Protein AF-A0A7K6DYN7-F1 (afdb_monomer)

pLDDT: mean 86.16, std 19.18, range [32.97, 98.06]

Foldseek 3Di:
DACDPPDPDGPAAEDEEEDDDDDDPPHHYHYDPDPVVSVPDDPDDDPPDDD

Structure (mmCIF, N/CA/C/O backbone):
data_AF-A0A7K6DYN7-F1
#
_entry.id   AF-A0A7K6DYN7-F1
#
loop_
_atom_site.group_PDB
_atom_site.id
_atom_site.type_symbol
_atom_site.label_atom_id
_atom_site.label_alt_id
_atom_site.label_comp_id
_atom_site.label_asym_id
_atom_site.label_entity_id
_atom_site.label_seq_id
_atom_site.pdbx_PDB_ins_code
_atom_site.Cartn_x
_atom_site.Cartn_y
_atom_site.Cartn_z
_atom_site.occupancy
_atom_site.B_iso_or_equiv
_atom_site.auth_seq_id
_atom_site.auth_comp_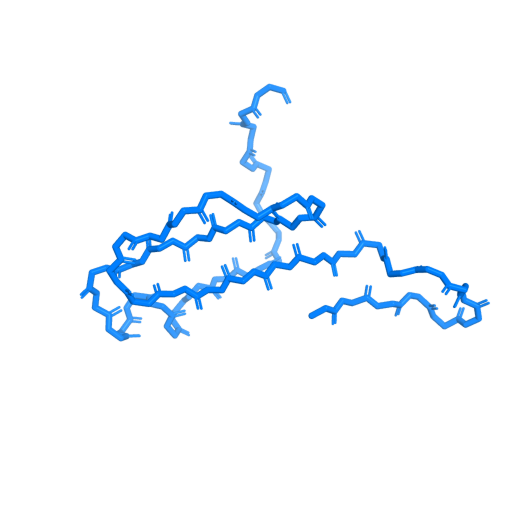id
_atom_site.auth_asym_id
_atom_site.auth_atom_id
_atom_site.pdbx_PDB_model_num
ATOM 1 N N . VAL A 1 1 ? 6.484 4.362 -4.048 1.00 85.38 1 VAL A N 1
ATOM 2 C CA . VAL A 1 1 ? 6.689 4.119 -5.501 1.00 85.38 1 VAL A CA 1
ATOM 3 C C . VAL A 1 1 ? 8.177 3.941 -5.743 1.00 85.38 1 VAL A C 1
ATOM 5 O O . VAL A 1 1 ? 8.937 4.672 -5.123 1.00 85.38 1 VAL A O 1
ATOM 8 N N . ALA A 1 2 ? 8.591 3.000 -6.593 1.00 91.38 2 ALA A N 1
ATOM 9 C CA . ALA A 1 2 ? 9.986 2.859 -7.011 1.00 91.38 2 ALA A CA 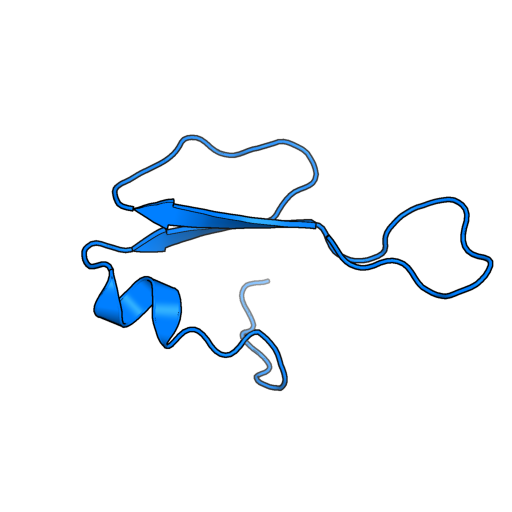1
ATOM 10 C C . ALA A 1 2 ? 10.110 2.920 -8.539 1.00 91.38 2 ALA A C 1
ATOM 12 O O . ALA A 1 2 ? 9.311 2.332 -9.275 1.00 91.38 2 ALA A O 1
ATOM 13 N N . LEU A 1 3 ? 11.126 3.645 -9.000 1.00 94.94 3 LEU A N 1
ATOM 14 C CA . LEU A 1 3 ? 11.440 3.893 -10.402 1.00 94.94 3 LEU A CA 1
ATOM 15 C C . LEU A 1 3 ? 12.905 3.522 -10.634 1.00 94.94 3 LEU A C 1
ATOM 17 O O . LEU A 1 3 ? 13.764 3.876 -9.828 1.00 94.94 3 LEU A O 1
ATOM 21 N N . ARG A 1 4 ? 13.198 2.795 -11.716 1.00 95.25 4 ARG A N 1
ATOM 22 C CA . ARG A 1 4 ? 14.590 2.567 -12.125 1.00 95.25 4 ARG A CA 1
ATOM 23 C C . ARG A 1 4 ? 15.112 3.839 -1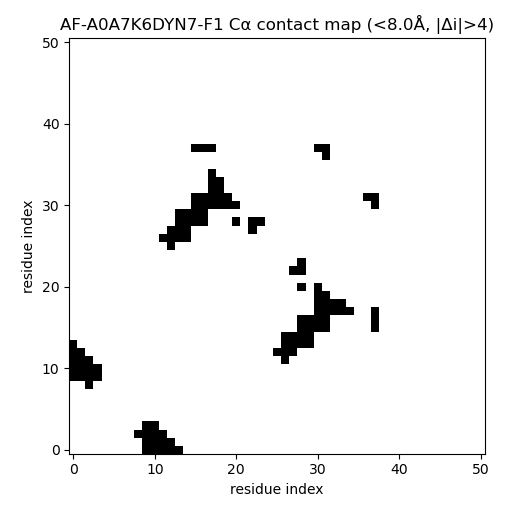2.778 1.00 95.25 4 ARG A C 1
ATOM 25 O O . ARG A 1 4 ? 14.387 4.472 -13.541 1.00 95.25 4 ARG A O 1
ATOM 32 N 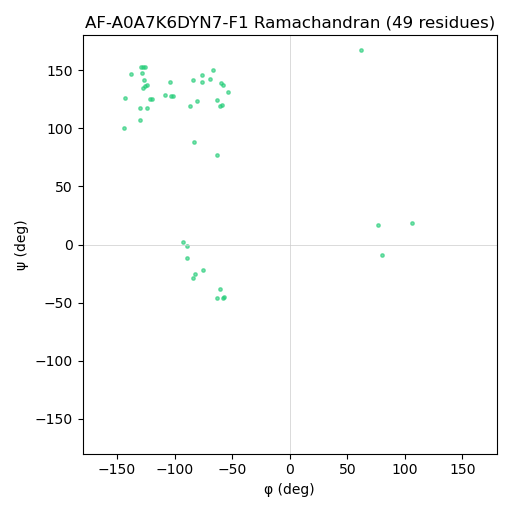N . HIS A 1 5 ? 16.358 4.205 -12.500 1.00 96.00 5 HIS A N 1
ATOM 33 C CA . HIS A 1 5 ? 16.967 5.378 -13.118 1.00 96.00 5 HIS A CA 1
ATOM 34 C C . HIS A 1 5 ? 16.872 5.300 -14.654 1.00 96.00 5 HIS A C 1
ATOM 36 O O . HIS A 1 5 ? 17.149 4.254 -15.239 1.00 96.00 5 HIS A O 1
ATOM 42 N N . GLY A 1 6 ? 16.423 6.387 -15.287 1.00 96.38 6 GLY A N 1
ATOM 43 C CA . GLY A 1 6 ? 16.203 6.469 -16.736 1.00 96.38 6 GLY A CA 1
ATOM 44 C C . GLY A 1 6 ? 14.894 5.849 -17.248 1.00 96.38 6 GLY A C 1
ATOM 45 O O . GLY A 1 6 ? 14.551 6.051 -18.411 1.00 96.38 6 GLY A O 1
ATOM 46 N N . ALA A 1 7 ? 14.130 5.132 -16.419 1.00 96.62 7 ALA A N 1
ATOM 47 C CA . ALA A 1 7 ? 12.824 4.618 -16.822 1.00 96.62 7 ALA A CA 1
ATOM 48 C C . ALA A 1 7 ? 11.764 5.732 -16.826 1.00 96.62 7 ALA A C 1
ATOM 50 O O . ALA A 1 7 ? 11.775 6.623 -15.978 1.00 96.62 7 ALA A O 1
ATOM 51 N N . ARG A 1 8 ? 10.813 5.651 -17.767 1.00 95.94 8 ARG A N 1
ATOM 52 C CA . ARG A 1 8 ? 9.667 6.578 -17.836 1.00 95.94 8 ARG A CA 1
ATOM 53 C C . ARG A 1 8 ? 8.533 6.189 -16.889 1.00 95.94 8 ARG A C 1
ATOM 55 O O . ARG A 1 8 ? 7.771 7.054 -16.471 1.00 95.94 8 ARG A O 1
ATOM 62 N N . GLU A 1 9 ? 8.428 4.907 -16.545 1.00 95.38 9 GLU A N 1
ATOM 63 C CA . GLU A 1 9 ? 7.349 4.367 -15.718 1.00 95.38 9 GLU A CA 1
ATOM 64 C C . GLU A 1 9 ? 7.893 3.591 -14.511 1.00 95.38 9 GLU A C 1
ATOM 66 O O . GLU A 1 9 ? 8.904 2.889 -14.629 1.00 95.38 9 GLU A O 1
ATOM 71 N N . PRO A 1 10 ? 7.251 3.710 -13.332 1.00 93.81 10 PRO A N 1
ATOM 72 C CA . PRO A 1 10 ? 7.691 3.026 -12.124 1.00 93.81 10 PRO A CA 1
ATOM 73 C C . PRO A 1 10 ? 7.465 1.519 -12.230 1.00 93.81 10 PRO A C 1
ATOM 75 O O . PRO A 1 10 ? 6.426 1.070 -12.704 1.00 93.81 10 PRO A O 1
ATOM 78 N N . PHE A 1 11 ? 8.407 0.744 -11.695 1.00 92.00 11 PHE A N 1
ATOM 79 C CA . PHE A 1 11 ? 8.301 -0.717 -11.652 1.00 92.00 11 PHE A CA 1
ATOM 80 C C . PHE A 1 11 ? 7.591 -1.221 -10.388 1.00 92.00 11 PHE A C 1
ATOM 82 O O . PHE A 1 11 ? 7.265 -2.400 -10.299 1.00 92.00 11 PHE A O 1
ATOM 89 N N . LEU A 1 12 ? 7.372 -0.348 -9.397 1.00 91.94 12 LEU A N 1
ATOM 90 C CA . LEU A 1 12 ? 6.722 -0.708 -8.140 1.00 91.94 12 LEU A CA 1
ATOM 91 C C . LEU A 1 12 ? 5.824 0.422 -7.629 1.00 91.94 12 LEU A C 1
ATOM 93 O O . LEU A 1 12 ? 6.269 1.554 -7.408 1.00 91.94 12 LEU A O 1
ATOM 97 N N . ARG A 1 13 ? 4.561 0.092 -7.357 1.00 94.00 13 ARG A N 1
ATOM 98 C CA . ARG A 1 13 ? 3.587 0.959 -6.684 1.00 94.00 13 ARG A CA 1
ATOM 99 C C . ARG A 1 13 ? 2.948 0.164 -5.549 1.00 94.00 13 ARG A C 1
ATOM 101 O O . ARG A 1 13 ? 2.161 -0.738 -5.803 1.00 94.00 13 ARG A O 1
ATOM 108 N N . VAL A 1 14 ? 3.312 0.488 -4.311 1.00 94.31 14 VAL A N 1
ATOM 109 C CA . VAL A 1 14 ? 2.763 -0.139 -3.102 1.00 94.31 14 VAL A CA 1
ATOM 110 C C . VAL A 1 14 ? 2.235 0.957 -2.190 1.00 94.31 14 VAL A C 1
ATOM 112 O O . VAL A 1 14 ? 2.896 1.987 -2.033 1.00 94.31 14 VAL A O 1
ATOM 115 N N . VAL A 1 15 ? 1.055 0.727 -1.625 1.00 95.81 15 VAL A N 1
ATOM 116 C CA . VAL A 1 15 ? 0.393 1.589 -0.647 1.00 95.81 15 VAL A CA 1
ATOM 117 C C . VAL A 1 15 ? 0.204 0.781 0.631 1.00 95.81 15 VAL A C 1
ATOM 119 O O . VAL A 1 15 ? -0.371 -0.306 0.597 1.00 95.81 15 VAL A O 1
ATOM 122 N N . PHE A 1 16 ? 0.701 1.315 1.742 1.00 96.31 16 PHE A N 1
ATOM 123 C CA . PHE A 1 16 ? 0.495 0.757 3.073 1.00 96.31 16 PHE A CA 1
ATOM 124 C C . PHE A 1 16 ? -0.559 1.602 3.789 1.00 96.31 16 PHE A C 1
ATOM 126 O O . PHE A 1 16 ? -0.427 2.826 3.820 1.00 96.31 16 PHE A O 1
ATOM 133 N N . THR A 1 17 ? -1.603 0.976 4.327 1.00 97.31 17 THR A N 1
ATOM 134 C CA . THR A 1 17 ? -2.683 1.673 5.042 1.00 97.31 17 THR A CA 1
ATOM 135 C C . THR A 1 17 ? -2.883 1.091 6.430 1.00 97.31 17 THR A C 1
ATOM 137 O O . THR A 1 17 ? -2.638 -0.094 6.652 1.00 97.31 17 THR A O 1
ATOM 140 N N . LEU A 1 18 ? -3.371 1.921 7.350 1.00 98.06 18 LEU A N 1
ATOM 141 C CA . LEU A 1 18 ? -4.053 1.422 8.539 1.00 98.06 18 LEU A CA 1
ATOM 142 C C . LEU A 1 18 ? -5.512 1.155 8.203 1.00 98.06 18 LEU A C 1
ATOM 144 O O . LEU A 1 18 ? -6.117 1.943 7.472 1.00 98.06 18 LEU A O 1
ATOM 148 N N . LEU A 1 19 ? -6.046 0.072 8.770 1.00 97.62 19 LEU A N 1
ATOM 149 C CA . LEU A 1 19 ? -7.399 -0.430 8.543 1.00 97.62 19 LEU A CA 1
ATOM 150 C C . LEU A 1 19 ? -7.653 -0.836 7.072 1.00 97.62 19 LEU A C 1
ATOM 152 O O . LEU A 1 19 ? -6.845 -0.534 6.179 1.00 97.62 19 LEU A O 1
ATOM 156 N N . PRO A 1 20 ? -8.761 -1.551 6.791 1.00 97.62 20 PRO A N 1
ATOM 157 C CA . PRO A 1 20 ? -9.095 -1.980 5.438 1.00 97.62 20 PRO A CA 1
ATOM 158 C C . PRO A 1 20 ? -9.229 -0.816 4.449 1.00 97.62 20 PRO A C 1
ATOM 160 O O . PRO A 1 20 ? -9.856 0.204 4.734 1.00 97.62 20 PRO A O 1
ATOM 163 N N . CYS A 1 21 ? -8.679 -1.005 3.250 1.00 96.88 21 CYS A N 1
ATOM 164 C CA . CYS A 1 21 ? -8.759 -0.060 2.141 1.00 96.88 21 CYS A CA 1
ATOM 165 C C . CYS A 1 21 ? -9.247 -0.768 0.869 1.00 96.88 21 CYS A C 1
ATOM 167 O O . CYS A 1 21 ? -8.969 -1.949 0.652 1.00 96.88 21 CYS A O 1
ATOM 169 N N . ALA A 1 22 ? -9.978 -0.047 0.015 1.00 97.25 22 ALA A N 1
ATOM 170 C CA . ALA A 1 22 ? -10.412 -0.570 -1.275 1.00 97.25 22 ALA A CA 1
ATOM 171 C C . ALA A 1 22 ? -9.212 -0.804 -2.223 1.00 97.25 22 ALA A C 1
ATOM 173 O O . ALA A 1 22 ? -8.223 -0.067 -2.162 1.00 97.25 22 ALA A O 1
ATOM 174 N N . PRO A 1 23 ? -9.287 -1.784 -3.143 1.00 96.06 23 PRO A N 1
ATOM 175 C CA . PRO A 1 23 ? -8.228 -2.017 -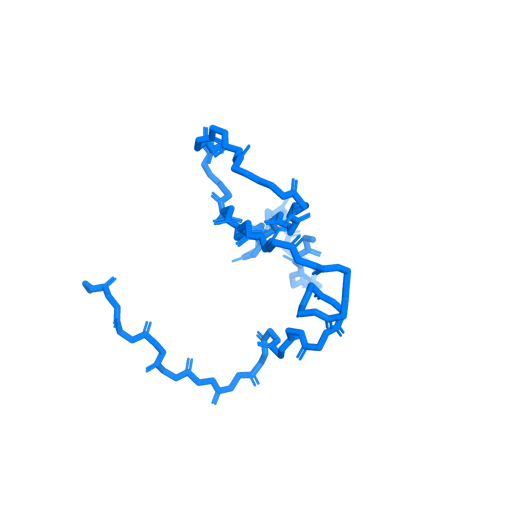4.119 1.00 96.06 23 PRO A CA 1
ATOM 176 C C . PRO A 1 23 ? -7.977 -0.802 -5.022 1.00 96.06 23 PRO A C 1
ATOM 178 O O . PRO A 1 23 ? -8.911 -0.171 -5.516 1.00 96.06 23 PRO A O 1
ATOM 181 N N . LEU A 1 24 ? -6.701 -0.521 -5.300 1.00 95.75 24 LEU A N 1
ATOM 182 C CA . LEU A 1 24 ? -6.277 0.550 -6.202 1.00 95.75 24 LEU A CA 1
ATOM 183 C C . LEU A 1 24 ? -5.736 -0.033 -7.508 1.00 95.75 24 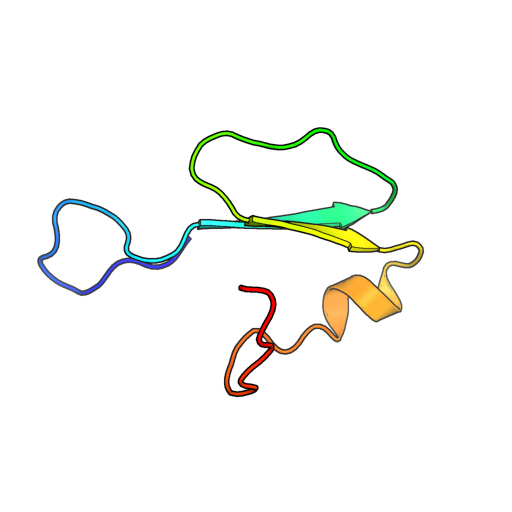LEU A C 1
ATOM 185 O O . LEU A 1 24 ? -4.843 -0.882 -7.511 1.00 95.75 24 LEU A O 1
ATOM 189 N N . ARG A 1 25 ? -6.240 0.449 -8.649 1.00 95.62 25 ARG A N 1
ATOM 190 C CA . ARG A 1 25 ? -5.781 -0.023 -9.960 1.00 95.62 25 ARG A CA 1
ATOM 191 C C . ARG A 1 25 ? -4.297 0.304 -10.160 1.00 95.62 25 ARG A C 1
ATOM 193 O O . ARG A 1 25 ? -3.895 1.463 -10.120 1.00 95.62 25 ARG A O 1
ATOM 200 N N . GLY A 1 26 ? -3.497 -0.724 -10.442 1.00 93.31 26 GLY A N 1
ATOM 201 C CA . GLY A 1 26 ? -2.069 -0.575 -10.737 1.00 93.31 26 GLY A CA 1
ATOM 202 C C . GLY A 1 26 ? -1.185 -0.329 -9.511 1.00 93.31 26 GLY A C 1
ATOM 203 O O . GLY A 1 26 ? -0.054 0.127 -9.681 1.00 93.31 26 GLY A O 1
ATOM 204 N N . ALA A 1 27 ? -1.677 -0.604 -8.301 1.00 95.25 27 ALA A N 1
ATOM 205 C CA . ALA A 1 27 ? -0.883 -0.591 -7.080 1.00 95.25 27 ALA A CA 1
ATOM 206 C C . ALA A 1 27 ? -1.231 -1.789 -6.189 1.00 95.25 27 ALA A C 1
ATOM 208 O O . ALA A 1 27 ? -2.380 -2.220 -6.120 1.00 95.25 27 ALA A O 1
ATOM 209 N N . THR A 1 28 ? -0.241 -2.301 -5.467 1.00 94.50 28 THR A N 1
ATOM 210 C CA . THR A 1 28 ? -0.473 -3.256 -4.383 1.00 94.50 28 THR A CA 1
ATOM 211 C C . THR A 1 28 ? -0.896 -2.486 -3.138 1.00 94.50 28 THR A C 1
ATOM 213 O O . THR A 1 28 ? -0.157 -1.616 -2.677 1.00 94.50 28 THR A O 1
ATOM 216 N N . VAL A 1 29 ? -2.058 -2.810 -2.577 1.00 95.94 29 VAL A N 1
ATOM 217 C CA . VAL A 1 29 ? -2.526 -2.252 -1.301 1.00 95.94 29 VAL A CA 1
ATOM 218 C C . VAL A 1 29 ? -2.293 -3.287 -0.206 1.00 95.94 29 VAL A C 1
ATOM 220 O O . VAL A 1 29 ? -2.686 -4.442 -0.356 1.00 95.94 29 VAL A O 1
ATOM 223 N N . ARG A 1 30 ? -1.631 -2.886 0.880 1.00 95.56 30 ARG A N 1
ATOM 224 C CA . ARG A 1 30 ? -1.447 -3.704 2.083 1.00 95.56 30 ARG A CA 1
ATOM 225 C C . ARG A 1 30 ? -1.983 -2.935 3.282 1.00 95.56 30 ARG A C 1
ATOM 227 O O . ARG A 1 30 ? -1.474 -1.862 3.598 1.00 95.56 30 ARG A O 1
ATOM 234 N N . SER A 1 31 ? -3.004 -3.488 3.918 1.00 97.06 31 SER A N 1
ATOM 235 C CA . SER A 1 31 ? -3.673 -2.899 5.076 1.00 97.06 31 SER A CA 1
ATOM 236 C C . SER A 1 31 ? -3.241 -3.616 6.354 1.00 97.06 31 SER A C 1
ATOM 238 O O . SER A 1 31 ? -3.087 -4.836 6.336 1.00 97.06 31 SER A O 1
ATOM 240 N N . PHE A 1 32 ? -3.035 -2.863 7.432 1.00 97.44 32 PHE A N 1
ATOM 241 C CA . PHE A 1 32 ? -2.600 -3.364 8.742 1.00 97.44 32 PHE A CA 1
ATOM 242 C C . PHE A 1 32 ? -3.517 -2.833 9.836 1.00 97.44 32 PHE A C 1
ATOM 244 O O . PHE A 1 32 ? -4.076 -1.742 9.699 1.00 97.44 32 PHE A O 1
ATOM 251 N N . ASP A 1 33 ? -3.633 -3.573 10.933 1.00 97.81 33 ASP A N 1
ATOM 252 C CA . ASP A 1 33 ? -4.499 -3.180 12.043 1.00 97.81 33 ASP A CA 1
ATOM 253 C C . ASP A 1 33 ? -3.794 -2.198 12.983 1.00 97.81 33 ASP A C 1
ATOM 255 O O . ASP A 1 33 ? -4.437 -1.338 13.587 1.00 97.81 33 ASP A O 1
ATOM 259 N N . THR A 1 34 ? -2.461 -2.275 13.076 1.00 97.50 34 THR A N 1
ATOM 260 C CA . THR A 1 34 ? -1.666 -1.406 13.952 1.00 97.50 34 THR A CA 1
ATOM 261 C C . THR A 1 34 ? -0.526 -0.698 13.226 1.00 97.50 34 THR A C 1
ATOM 263 O O . THR A 1 34 ? 0.056 -1.194 12.260 1.00 97.50 34 THR A O 1
ATOM 266 N N . GLU A 1 35 ? -0.145 0.471 13.744 1.00 97.31 35 GLU A N 1
ATOM 267 C CA . GLU A 1 35 ? 0.991 1.245 13.230 1.00 97.31 35 GLU A CA 1
ATOM 268 C C . GLU A 1 35 ? 2.307 0.466 13.324 1.00 97.31 35 GLU A C 1
ATOM 270 O O . GLU A 1 35 ? 3.120 0.500 12.401 1.00 97.31 35 GLU A O 1
ATOM 275 N N . ARG A 1 36 ? 2.500 -0.295 14.409 1.00 96.81 36 ARG A N 1
ATOM 276 C CA . ARG A 1 36 ? 3.702 -1.115 14.597 1.00 96.81 36 ARG A CA 1
ATOM 277 C C . ARG A 1 36 ? 3.877 -2.116 13.456 1.00 96.81 36 ARG A C 1
ATOM 279 O O . ARG A 1 36 ? 4.986 -2.240 12.946 1.00 96.81 36 ARG A O 1
ATOM 286 N N . GLU A 1 37 ? 2.813 -2.811 13.063 1.00 95.06 37 GLU A N 1
ATOM 287 C CA . GLU A 1 37 ? 2.861 -3.772 11.957 1.00 95.06 37 GLU A CA 1
ATOM 288 C C . GLU A 1 37 ? 3.192 -3.080 10.639 1.00 95.06 37 GLU A C 1
ATOM 290 O O . GLU A 1 37 ? 4.092 -3.531 9.933 1.00 95.06 37 GLU A O 1
ATOM 295 N N . LEU A 1 38 ? 2.527 -1.954 10.351 1.00 95.81 38 LEU A N 1
ATOM 296 C CA . LEU A 1 38 ? 2.758 -1.153 9.148 1.00 95.81 38 LEU A CA 1
ATOM 297 C C . LEU A 1 38 ? 4.224 -0.707 9.037 1.00 95.81 38 LEU A C 1
ATOM 299 O O . LEU A 1 38 ? 4.830 -0.827 7.971 1.00 95.81 38 LEU A O 1
ATOM 303 N N . LEU A 1 39 ? 4.812 -0.224 10.134 1.00 94.62 39 LEU A N 1
ATOM 304 C CA . LEU A 1 39 ? 6.192 0.270 10.162 1.00 94.62 39 LEU A CA 1
ATOM 305 C C . LEU A 1 39 ? 7.245 -0.849 10.135 1.00 94.62 39 LEU A C 1
ATOM 307 O O . LEU A 1 39 ? 8.387 -0.603 9.749 1.00 94.62 39 LEU A O 1
ATOM 311 N N . GLN A 1 40 ? 6.888 -2.075 10.524 1.00 93.75 40 GLN A N 1
ATOM 312 C CA . GLN A 1 40 ? 7.793 -3.231 10.513 1.00 93.75 40 GLN A CA 1
ATOM 313 C C . GLN A 1 40 ? 7.777 -4.007 9.189 1.00 93.75 40 GLN A C 1
ATOM 315 O O . GLN A 1 40 ? 8.535 -4.970 9.029 1.00 93.75 40 GLN A O 1
ATOM 320 N N . VAL A 1 41 ? 6.956 -3.592 8.220 1.00 88.94 41 VAL A N 1
ATOM 321 C CA . VAL A 1 41 ? 6.882 -4.251 6.916 1.00 88.94 41 VAL A CA 1
ATOM 322 C C . VAL A 1 41 ? 8.227 -4.194 6.200 1.00 88.94 41 VAL A C 1
ATOM 324 O O . VAL 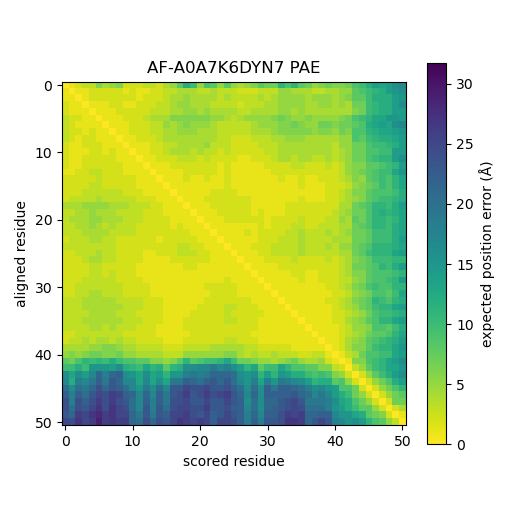A 1 41 ? 8.724 -3.136 5.816 1.00 88.94 41 VAL A O 1
ATOM 327 N N . ARG A 1 42 ? 8.786 -5.371 5.915 1.00 75.38 42 ARG A N 1
ATOM 328 C CA . ARG A 1 42 ? 9.918 -5.514 5.001 1.00 75.38 42 ARG A CA 1
ATOM 329 C C . ARG A 1 42 ? 9.390 -5.634 3.577 1.00 75.38 42 ARG A C 1
ATOM 331 O O . ARG A 1 42 ? 8.636 -6.545 3.252 1.00 75.38 42 ARG A O 1
ATOM 338 N N . VAL A 1 43 ? 9.778 -4.687 2.726 1.00 63.44 43 VAL A N 1
ATOM 339 C CA . VAL A 1 43 ? 9.368 -4.631 1.308 1.00 63.44 43 VAL A CA 1
ATOM 340 C C . VAL A 1 43 ? 10.379 -5.350 0.400 1.00 63.44 43 VAL A C 1
ATOM 342 O O . VAL A 1 43 ? 10.213 -5.382 -0.815 1.00 63.44 43 VAL A O 1
ATOM 345 N N . TRP A 1 44 ? 11.429 -5.954 0.965 1.00 47.81 44 TRP A N 1
ATOM 346 C CA . TRP A 1 44 ? 12.517 -6.549 0.194 1.00 47.81 44 TRP A CA 1
ATOM 347 C C . TRP A 1 44 ? 12.821 -7.977 0.650 1.00 47.81 44 TRP A C 1
ATOM 349 O O . TRP A 1 44 ? 13.261 -8.181 1.778 1.00 47.81 44 TRP A O 1
ATOM 359 N N . GLY A 1 45 ? 12.643 -8.946 -0.255 1.00 51.25 45 GLY A N 1
ATOM 360 C CA . GLY A 1 45 ? 13.342 -10.230 -0.171 1.00 51.25 45 GLY A CA 1
ATOM 361 C C . GLY A 1 45 ? 12.567 -11.473 0.268 1.00 51.25 45 GLY A C 1
ATOM 362 O O . GLY A 1 45 ? 13.225 -12.455 0.586 1.00 51.25 45 GLY A O 1
ATOM 363 N N . GLU A 1 46 ? 11.234 -11.511 0.229 1.00 42.94 46 GLU A N 1
ATOM 364 C CA . GLU A 1 46 ? 10.510 -12.785 0.362 1.00 42.94 46 GLU A CA 1
ATOM 365 C C . GLU A 1 46 ? 9.640 -13.052 -0.860 1.00 42.94 46 GLU A C 1
ATOM 367 O O . GLU A 1 46 ? 8.819 -12.235 -1.274 1.00 42.94 46 GLU A O 1
ATOM 372 N N . LYS A 1 47 ? 9.860 -14.229 -1.4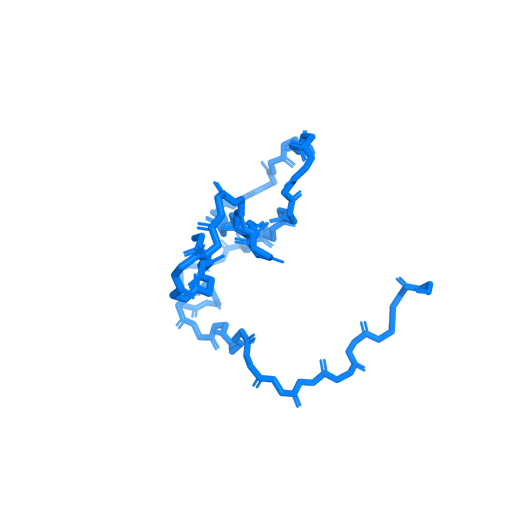52 1.00 45.50 47 LYS A N 1
ATOM 373 C CA . LYS A 1 47 ? 8.994 -14.841 -2.455 1.00 45.50 47 LYS A CA 1
ATOM 374 C C . LYS A 1 47 ? 7.637 -15.133 -1.805 1.00 45.50 47 LYS A C 1
ATOM 376 O O . LYS A 1 47 ? 7.363 -16.272 -1.446 1.00 45.50 47 LYS A O 1
ATOM 381 N N . THR A 1 48 ? 6.782 -14.138 -1.621 1.00 46.84 48 THR A N 1
ATOM 382 C CA . THR A 1 48 ? 5.383 -14.404 -1.282 1.00 46.84 48 THR A CA 1
ATOM 383 C C . THR A 1 48 ? 4.658 -14.687 -2.583 1.00 46.84 48 THR A C 1
ATOM 385 O O . THR A 1 48 ? 4.167 -13.778 -3.252 1.00 46.84 48 THR A O 1
ATOM 388 N N . GLY A 1 49 ? 4.679 -15.962 -2.967 1.00 44.28 49 GLY A N 1
ATOM 389 C CA . GLY A 1 49 ? 3.756 -16.498 -3.947 1.00 44.28 49 GLY A CA 1
ATOM 390 C C . GLY A 1 49 ? 2.332 -16.287 -3.454 1.00 44.28 49 GLY A C 1
ATOM 391 O O . GLY A 1 49 ? 1.963 -16.767 -2.388 1.00 44.28 49 GLY A O 1
ATOM 392 N N . PHE A 1 50 ? 1.564 -15.559 -4.247 1.00 39.59 50 PHE A N 1
ATOM 393 C CA . PHE A 1 50 ? 0.135 -15.751 -4.408 1.00 39.59 50 PHE A CA 1
ATOM 394 C C . P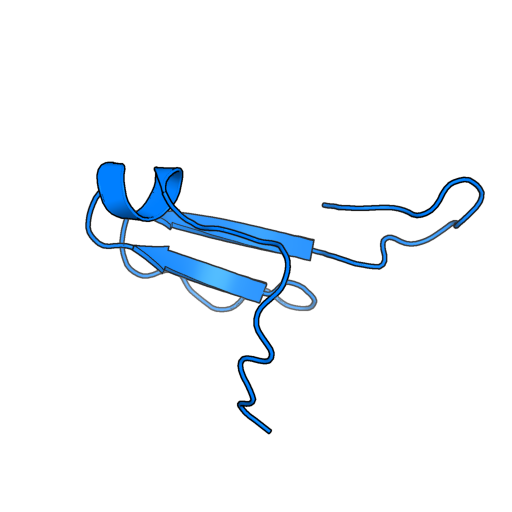HE A 1 50 ? -0.138 -15.448 -5.885 1.00 39.59 50 PHE A C 1
ATOM 396 O O . PHE A 1 50 ? -0.185 -14.281 -6.277 1.00 39.59 50 PHE A O 1
ATOM 403 N N . TRP A 1 51 ? -0.265 -16.551 -6.637 1.00 32.97 51 TRP A N 1
ATOM 404 C CA . TRP A 1 51 ? -0.374 -16.719 -8.097 1.00 32.97 51 TRP A CA 1
ATOM 405 C C . TRP A 1 51 ? 0.922 -16.561 -8.899 1.00 32.97 51 TRP A C 1
ATOM 407 O O . TRP A 1 51 ? 1.504 -15.457 -8.930 1.00 32.97 51 TRP A O 1
#

Secondary structure (DSSP, 8-state):
-B--TT-SS-SB-EEEEES-----TTSEEEEESSHHHHHT---SS------

Radius of gyration: 12.69 Å; Cα contacts (8 Å, |Δi|>4): 57; chains: 1; bounding box: 27×23×32 Å

Solvent-accessible surface area (backbone atoms only — not comparable to full-atom values): 3570 Å² total; per-residue (Å²): 108,46,64,57,91,93,56,94,63,64,84,40,43,64,47,80,41,76,42,92,71,81,90,50,91,89,39,50,71,48,60,27,90,45,69,69,59,58,74,64,62,77,93,74,90,74,92,77,81,80,130

Organism: NCBI:txid266360

Mean predicted aligned error: 6.11 Å

Sequence (51 aa):
VALRHGAREPFLRVVFTLLPCAPLRGATVRSFDTERELLQVRVWGEKTGFW

Nearest PDB structures (foldseek):
  3iay-assembly1_A  TM=9.801E-01  e=3.854E-02  Saccharomyces cerevisiae